Protein AF-A0A1B6EZN3-F1 (afdb_monomer_lite)

Radius of gyration: 22.16 Å; chains: 1; bounding box: 52×27×60 Å

Secondary structure (DSSP, 8-state):
-HHHHHHTTTS--PPPS------TTT-TTTSSS-----HHHHHTT--TTGGGPPEE-TTS-EEE---SGGG-SSSTTSHHHHHHHHHHHHHHHHHHHHHHTT-

pLDDT: mean 94.79, std 6.87, range [51.84, 98.81]

InterPro domains:
  IPR002937 Amine oxidase [PF01593] (12-93)
  IPR036188 FAD/NAD(P)-binding domain superfamily [G3DSA:3.50.50.60] (43-92)
  IPR036188 FAD/NAD(P)-binding domain superfamily [SSF51905] (62-96)
  IPR050281 Flavin monoamine oxidase and related enzymes [PTHR10742] (5-98)

Sequence (103 aa):
ELLNIIVGKSYNITRPEAILRTNWSSYPYTLGAYSHRTVASDSKNITNNDLAESVLDDNNKPVLLFAGEATHPHYYSTVHGALDTGRREANKLIHYFNLTSKA

Foldseek 3Di:
DVVCVVCVVPDPDDDDPDDDDDDQCPDPVRVDQWDDQDPVCVVVVHFLCVVQDFDADPVRHGPGGDAAQSNQRPRRSDPVRRVVRVVVVVVVVVVVVVVVVVD

Organism: NCBI:txid1464854

Structure (mmCIF, N/CA/C/O backbone):
data_AF-A0A1B6EZN3-F1
#
_entry.id   AF-A0A1B6EZN3-F1
#
loop_
_atom_site.group_PDB
_atom_site.id
_atom_site.type_symbol
_atom_site.label_atom_id
_atom_site.label_alt_id
_atom_site.label_comp_id
_atom_site.label_asym_id
_atom_site.label_entity_id
_atom_site.label_seq_id
_atom_site.pdbx_PDB_ins_code
_atom_site.Cartn_x
_atom_site.Cartn_y
_atom_site.Cartn_z
_atom_site.occupancy
_atom_site.B_iso_or_equiv
_atom_site.auth_seq_id
_atom_site.auth_comp_id
_atom_site.auth_asym_id
_atom_site.auth_atom_id
_atom_site.pdbx_PDB_model_num
ATOM 1 N N . GLU A 1 1 ? 17.231 0.588 -27.984 1.00 77.75 1 GLU A N 1
ATOM 2 C CA . GLU A 1 1 ? 18.639 1.048 -27.965 1.00 77.75 1 GLU A CA 1
ATOM 3 C C . GLU A 1 1 ? 19.474 0.318 -26.923 1.00 77.75 1 GLU A C 1
ATOM 5 O O . GLU A 1 1 ? 20.400 -0.365 -27.331 1.00 77.75 1 GLU A O 1
ATOM 10 N N . LEU A 1 2 ? 19.114 0.335 -25.632 1.00 93.25 2 LEU A N 1
ATOM 11 C CA . LEU A 1 2 ? 19.885 -0.357 -24.583 1.00 93.25 2 LEU A CA 1
ATOM 12 C C . LEU A 1 2 ? 20.134 -1.850 -24.864 1.00 93.25 2 LEU A C 1
ATOM 14 O O . LEU A 1 2 ? 21.268 -2.305 -24.782 1.00 93.25 2 LEU A O 1
ATOM 18 N N . LEU A 1 3 ? 19.098 -2.599 -25.258 1.00 93.38 3 LEU A N 1
ATOM 19 C CA . LEU A 1 3 ? 19.241 -4.021 -25.594 1.00 93.38 3 LEU A CA 1
ATOM 20 C C . LEU A 1 3 ? 20.273 -4.245 -26.715 1.00 93.38 3 LEU A C 1
ATOM 22 O O . LEU A 1 3 ? 21.125 -5.117 -26.611 1.00 93.38 3 LEU A O 1
ATOM 26 N N . ASN A 1 4 ? 20.257 -3.399 -27.747 1.00 93.69 4 ASN A N 1
ATOM 27 C CA . ASN A 1 4 ? 21.214 -3.477 -28.849 1.00 93.69 4 ASN A CA 1
ATOM 28 C C . ASN A 1 4 ? 22.640 -3.090 -28.409 1.00 93.69 4 ASN A C 1
ATOM 30 O O . ASN A 1 4 ? 23.608 -3.665 -28.889 1.00 93.69 4 ASN A O 1
ATOM 34 N N . ILE A 1 5 ? 22.782 -2.156 -27.462 1.00 95.44 5 ILE A N 1
ATOM 35 C CA . ILE A 1 5 ? 24.085 -1.783 -26.888 1.00 95.44 5 ILE A CA 1
ATOM 36 C C . ILE A 1 5 ? 24.691 -2.953 -26.103 1.00 95.44 5 ILE A C 1
ATOM 38 O O . ILE A 1 5 ? 25.876 -3.239 -26.259 1.00 95.44 5 ILE A O 1
ATOM 42 N N . ILE A 1 6 ? 23.889 -3.630 -25.272 1.00 95.81 6 ILE A N 1
ATOM 43 C CA . ILE A 1 6 ? 24.384 -4.691 -24.383 1.00 95.81 6 ILE A CA 1
ATOM 44 C C . ILE A 1 6 ? 24.703 -5.968 -25.170 1.00 95.81 6 ILE A C 1
ATOM 46 O O . ILE A 1 6 ? 25.743 -6.578 -24.935 1.00 95.81 6 ILE A O 1
ATOM 50 N N . VAL A 1 7 ? 23.832 -6.381 -26.098 1.00 95.94 7 VAL A N 1
ATOM 51 C CA . VAL A 1 7 ? 23.936 -7.707 -26.739 1.00 95.94 7 VAL A CA 1
ATOM 52 C C . VAL A 1 7 ? 23.999 -7.691 -28.270 1.00 95.94 7 VAL A C 1
ATOM 54 O O . VAL A 1 7 ? 24.187 -8.742 -28.879 1.00 95.94 7 VAL A O 1
ATOM 57 N N . GLY A 1 8 ? 23.911 -6.526 -28.916 1.00 94.50 8 GLY A N 1
ATOM 58 C CA . GLY A 1 8 ? 23.816 -6.413 -30.380 1.00 94.50 8 GLY A CA 1
ATOM 59 C C . GLY A 1 8 ? 25.078 -6.798 -31.156 1.00 94.50 8 GLY A C 1
ATOM 60 O O . GLY A 1 8 ? 25.015 -7.017 -32.360 1.00 94.50 8 GLY A O 1
ATOM 61 N N . LYS A 1 9 ? 26.233 -6.918 -30.484 1.00 95.00 9 LYS A N 1
ATOM 62 C CA . LYS A 1 9 ? 27.458 -7.469 -31.096 1.00 95.00 9 LYS A CA 1
ATOM 63 C C . LYS A 1 9 ? 27.411 -8.991 -31.245 1.00 95.00 9 LYS A C 1
ATOM 65 O O . LYS A 1 9 ? 28.075 -9.527 -32.124 1.00 95.00 9 LYS A O 1
ATOM 70 N N . SER A 1 10 ? 26.655 -9.664 -30.380 1.00 97.44 10 SER A N 1
ATOM 71 C CA . SER A 1 10 ? 26.567 -11.128 -30.332 1.00 97.44 10 SER A CA 1
ATOM 72 C C . SER A 1 10 ? 25.284 -11.657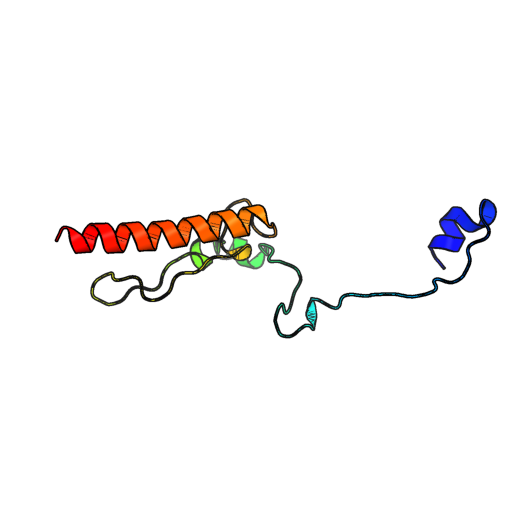 -30.970 1.00 97.44 10 SER A C 1
ATOM 74 O O . SER A 1 10 ? 25.249 -12.805 -31.399 1.00 97.44 10 SER A O 1
ATOM 76 N N . TYR A 1 11 ? 24.233 -10.835 -31.037 1.00 95.81 11 TYR A N 1
ATOM 77 C CA . TYR A 1 11 ? 22.917 -11.235 -31.527 1.00 95.81 11 TYR A CA 1
ATOM 78 C C . TYR A 1 11 ? 22.316 -10.170 -32.443 1.00 95.81 11 TYR A C 1
ATOM 80 O O . TYR A 1 11 ? 22.402 -8.975 -32.165 1.00 95.81 11 TYR A O 1
ATOM 88 N N . ASN A 1 12 ? 21.640 -10.609 -33.507 1.00 93.81 12 ASN A N 1
ATOM 89 C CA . ASN A 1 12 ? 20.835 -9.730 -34.350 1.00 93.81 12 ASN A CA 1
ATOM 90 C C . ASN A 1 12 ? 19.480 -9.457 -33.676 1.00 93.81 12 ASN A C 1
ATOM 92 O O . ASN A 1 12 ? 18.594 -10.311 -33.685 1.00 93.81 12 ASN A O 1
ATOM 96 N N . ILE A 1 13 ? 19.330 -8.282 -33.064 1.00 93.62 13 ILE A N 1
ATOM 97 C CA . ILE A 1 13 ? 18.129 -7.909 -32.310 1.00 93.62 13 ILE A CA 1
ATOM 98 C C . ILE A 1 13 ? 17.074 -7.316 -33.250 1.00 93.62 13 ILE A C 1
ATOM 100 O O . ILE A 1 13 ? 17.239 -6.214 -33.776 1.00 93.62 13 ILE A O 1
ATOM 104 N N . THR A 1 14 ? 15.961 -8.025 -33.429 1.00 94.00 14 THR A N 1
ATOM 105 C CA . THR A 1 14 ? 14.814 -7.558 -34.218 1.00 94.00 14 THR A CA 1
ATOM 106 C C . THR A 1 14 ? 13.895 -6.639 -33.406 1.00 94.00 14 THR A C 1
ATOM 108 O O . THR A 1 14 ? 14.011 -6.506 -32.184 1.00 94.00 14 THR A O 1
ATOM 111 N N . ARG A 1 15 ? 12.976 -5.948 -34.093 1.00 93.06 15 ARG A N 1
ATOM 112 C CA . ARG A 1 15 ? 11.965 -5.118 -33.426 1.00 93.06 15 ARG A CA 1
ATOM 113 C C . ARG A 1 15 ? 10.922 -6.0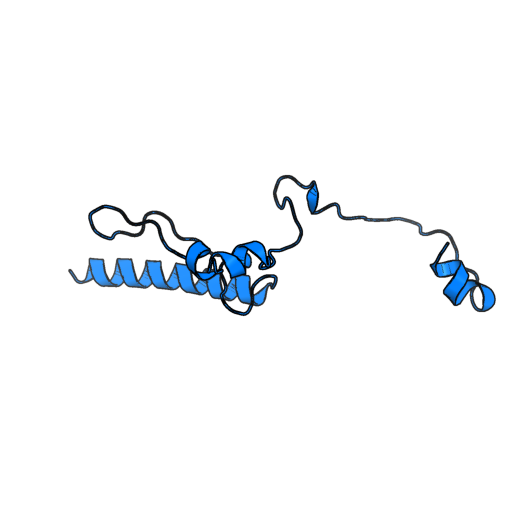02 -32.728 1.00 93.06 15 ARG A C 1
ATOM 115 O O . ARG A 1 15 ? 10.534 -7.013 -33.307 1.00 93.06 15 ARG A O 1
ATOM 122 N N . PRO A 1 16 ? 10.445 -5.616 -31.531 1.00 93.69 16 PRO A N 1
ATOM 123 C CA . PRO A 1 16 ? 9.368 -6.338 -30.865 1.00 93.69 16 PRO A CA 1
ATOM 124 C C . PRO A 1 16 ? 8.067 -6.242 -31.672 1.00 93.69 16 PRO A C 1
ATOM 126 O O . PRO A 1 16 ? 7.766 -5.191 -32.236 1.00 93.69 16 PRO A O 1
ATOM 129 N N . GLU A 1 17 ? 7.289 -7.324 -31.681 1.00 96.62 17 GLU A N 1
ATOM 130 C CA . GLU A 1 17 ? 5.987 -7.394 -32.366 1.00 96.62 17 GLU A CA 1
ATOM 131 C C . GLU A 1 17 ? 4.893 -6.620 -31.618 1.00 96.62 17 GLU A C 1
ATOM 133 O O . GLU A 1 17 ? 4.022 -6.009 -32.232 1.00 96.62 17 GLU A O 1
ATOM 138 N N . ALA A 1 18 ? 4.961 -6.603 -30.286 1.00 96.62 18 ALA A N 1
ATOM 139 C CA . ALA A 1 18 ? 4.046 -5.868 -29.426 1.00 96.62 18 ALA A CA 1
ATOM 140 C C . ALA A 1 18 ? 4.758 -5.397 -28.154 1.00 96.62 18 ALA A C 1
ATOM 142 O O . ALA A 1 18 ? 5.700 -6.027 -27.671 1.00 96.62 18 ALA A O 1
ATOM 143 N N . ILE A 1 19 ? 4.288 -4.280 -27.598 1.00 95.50 19 ILE A N 1
ATOM 144 C CA . ILE A 1 19 ? 4.775 -3.737 -26.329 1.00 95.50 19 ILE A CA 1
ATOM 145 C C . ILE A 1 19 ? 3.570 -3.448 -25.441 1.00 95.50 19 ILE A C 1
ATOM 147 O O . ILE A 1 19 ? 2.698 -2.660 -25.804 1.00 95.50 19 ILE A O 1
ATOM 151 N N . LEU A 1 20 ? 3.564 -4.040 -24.250 1.00 96.50 20 LEU A N 1
ATOM 152 C CA . LEU A 1 20 ? 2.640 -3.698 -23.175 1.00 96.50 20 LEU A CA 1
ATOM 153 C C . LEU A 1 20 ? 3.408 -2.932 -22.102 1.00 96.50 20 LEU A C 1
ATOM 155 O O . LEU A 1 20 ? 4.418 -3.408 -21.587 1.00 96.50 20 LEU A O 1
ATOM 159 N N . ARG A 1 21 ? 2.934 -1.730 -21.772 1.00 95.69 21 ARG A N 1
ATOM 160 C CA . ARG A 1 21 ? 3.547 -0.865 -20.762 1.00 95.69 21 ARG A CA 1
ATOM 161 C C . ARG A 1 21 ? 2.493 -0.434 -19.757 1.00 95.69 21 ARG A C 1
ATOM 163 O O . ARG A 1 21 ? 1.530 0.238 -20.114 1.00 95.69 21 ARG A O 1
ATOM 170 N N . THR A 1 22 ? 2.704 -0.773 -18.494 1.00 95.62 22 THR A N 1
ATOM 171 C CA . THR A 1 22 ? 1.853 -0.312 -17.396 1.00 95.62 22 THR A CA 1
ATOM 172 C C . THR A 1 22 ? 2.093 1.165 -17.095 1.00 95.62 22 THR A C 1
ATOM 174 O O . THR A 1 22 ? 3.218 1.651 -17.222 1.00 95.62 22 THR A O 1
ATOM 177 N N . ASN A 1 23 ? 1.058 1.868 -16.634 1.00 95.81 23 ASN A N 1
ATOM 178 C CA . ASN A 1 23 ? 1.173 3.231 -16.114 1.00 95.81 23 ASN A CA 1
ATOM 179 C C . ASN A 1 23 ? 0.458 3.364 -14.761 1.00 95.81 23 ASN A C 1
ATOM 181 O O . ASN A 1 23 ? -0.562 4.044 -14.639 1.00 95.81 23 ASN A O 1
ATOM 185 N N . TRP A 1 24 ? 0.991 2.660 -13.760 1.00 96.69 24 TRP A N 1
ATOM 186 C CA . TRP A 1 24 ? 0.393 2.503 -12.430 1.00 96.69 24 TRP A CA 1
ATOM 187 C C . TRP A 1 24 ? 0.089 3.825 -11.719 1.00 96.69 24 TRP A C 1
ATOM 189 O O . TRP A 1 24 ? -0.947 3.933 -11.069 1.00 96.69 24 TRP A O 1
ATOM 199 N N . SER A 1 25 ? 0.950 4.838 -11.872 1.00 96.38 25 SER A N 1
ATOM 200 C CA . SER A 1 25 ? 0.790 6.145 -11.216 1.00 96.38 25 SER A CA 1
ATOM 201 C C . SER A 1 25 ? -0.415 6.934 -11.724 1.00 96.38 25 SER A C 1
ATOM 203 O O . SER A 1 25 ? -1.025 7.674 -10.963 1.00 96.38 25 SER A O 1
ATOM 205 N N . SER A 1 26 ? -0.771 6.775 -13.000 1.00 95.69 26 SER A N 1
ATOM 206 C CA . SER A 1 26 ? -1.905 7.480 -13.616 1.00 95.69 26 SER A CA 1
ATOM 207 C C . SER A 1 26 ? -3.196 6.665 -13.653 1.00 95.69 26 SER A C 1
ATOM 209 O O . SER A 1 26 ? -4.240 7.186 -14.039 1.00 95.69 26 SER A O 1
ATOM 211 N N . TYR A 1 27 ? -3.130 5.373 -13.323 1.00 96.44 27 TYR A N 1
ATOM 212 C CA . TYR A 1 27 ? -4.293 4.503 -13.415 1.00 96.44 27 TYR A CA 1
ATOM 213 C C . TYR A 1 27 ? -5.263 4.808 -12.262 1.00 96.44 27 TYR A C 1
ATOM 215 O O . TYR A 1 27 ? -4.842 4.788 -11.103 1.00 96.44 27 TYR A O 1
ATOM 223 N N . PRO A 1 28 ? -6.554 5.080 -12.539 1.00 96.56 28 PRO A N 1
ATOM 224 C CA . PRO A 1 28 ? -7.462 5.709 -11.575 1.00 96.56 28 PRO A CA 1
ATOM 225 C C . PRO A 1 28 ? -7.754 4.858 -10.335 1.00 96.56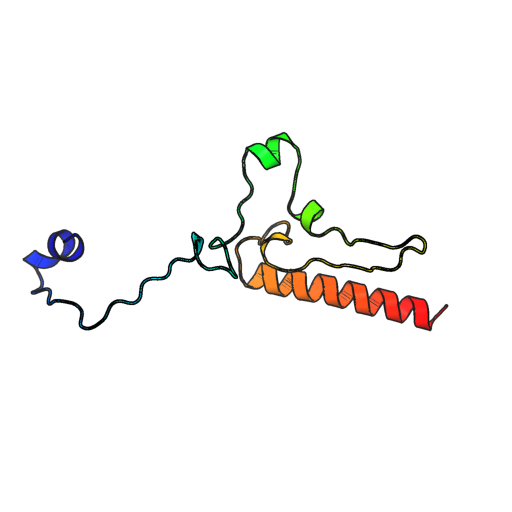 28 PRO A C 1
ATOM 227 O O . PRO A 1 28 ? -8.137 5.399 -9.305 1.00 96.56 28 PRO A O 1
ATOM 230 N N . TYR A 1 29 ? -7.565 3.539 -10.420 1.00 95.81 29 TYR A N 1
ATOM 231 C CA . TYR A 1 29 ? -7.838 2.615 -9.317 1.00 95.81 29 TYR A CA 1
ATOM 232 C C . TYR A 1 29 ? -6.598 2.227 -8.506 1.00 95.81 29 TYR A C 1
ATOM 234 O O . TYR A 1 29 ? -6.729 1.497 -7.529 1.00 95.81 29 TYR A O 1
ATOM 242 N N . THR A 1 30 ? -5.403 2.680 -8.901 1.00 95.12 30 THR A N 1
ATOM 243 C CA . THR A 1 30 ? -4.158 2.374 -8.173 1.00 95.12 30 THR A CA 1
ATOM 244 C C . THR A 1 30 ? -3.376 3.615 -7.783 1.00 95.12 30 THR A C 1
ATOM 246 O O . THR A 1 30 ? -2.816 3.639 -6.694 1.00 95.12 30 THR A O 1
ATOM 249 N N . LEU A 1 31 ? -3.345 4.647 -8.638 1.00 95.94 31 LEU A N 1
ATOM 250 C CA . LEU A 1 31 ? -2.704 5.947 -8.374 1.00 95.94 31 LEU A CA 1
ATOM 251 C C . LEU A 1 31 ? -1.242 5.846 -7.881 1.00 95.94 31 LEU A C 1
ATOM 253 O O . LEU A 1 31 ? -0.715 6.740 -7.225 1.00 95.94 31 LEU A O 1
ATOM 257 N N . GLY A 1 32 ? -0.580 4.735 -8.194 1.00 96.62 32 GLY A N 1
ATOM 258 C CA . GLY A 1 32 ? 0.671 4.298 -7.592 1.00 96.62 32 GLY A CA 1
ATOM 259 C C . GLY A 1 32 ? 0.873 2.801 -7.811 1.00 96.62 32 GLY A C 1
ATOM 260 O O . GLY A 1 32 ? -0.024 2.110 -8.291 1.00 96.62 32 GLY A O 1
ATOM 261 N N . ALA A 1 33 ? 2.075 2.307 -7.511 1.00 96.00 33 ALA A N 1
ATOM 262 C CA . ALA A 1 33 ? 2.373 0.876 -7.573 1.00 96.00 33 ALA A CA 1
ATOM 263 C C . ALA A 1 33 ? 2.077 0.193 -6.229 1.00 96.00 33 ALA A C 1
ATOM 265 O O . ALA A 1 33 ? 1.295 -0.748 -6.168 1.00 96.00 33 ALA A O 1
ATOM 266 N N . TYR A 1 34 ? 2.696 0.688 -5.159 1.00 96.38 34 TYR A N 1
ATOM 267 C CA . TYR A 1 34 ? 2.552 0.201 -3.791 1.00 96.38 34 TYR A CA 1
ATOM 268 C C . TYR A 1 34 ? 3.016 1.281 -2.810 1.00 96.38 34 TYR A C 1
ATOM 270 O O . TYR A 1 34 ? 3.716 2.226 -3.194 1.00 96.38 34 TYR A O 1
ATOM 278 N N . SER A 1 35 ? 2.629 1.140 -1.547 1.00 96.06 35 SER A N 1
ATOM 279 C CA . SER A 1 35 ? 3.012 2.040 -0.467 1.00 96.06 35 SER A CA 1
ATOM 280 C C . SER A 1 35 ? 4.505 1.958 -0.146 1.00 96.06 35 SER A C 1
ATOM 282 O O . SER A 1 35 ? 5.179 0.979 -0.457 1.00 96.06 35 SER A O 1
ATOM 284 N N . HIS A 1 36 ? 5.032 3.003 0.483 1.00 95.06 36 HIS A N 1
ATOM 285 C CA . HIS A 1 36 ? 6.367 3.026 1.070 1.00 95.06 36 HIS A CA 1
ATOM 286 C C . HIS A 1 36 ? 6.368 4.032 2.223 1.00 95.06 36 HIS A C 1
ATOM 288 O O . HIS A 1 36 ? 5.791 5.117 2.098 1.00 95.06 36 HIS A O 1
ATOM 294 N N . ARG A 1 37 ? 7.023 3.707 3.343 1.00 93.44 37 ARG A N 1
ATOM 295 C CA . ARG A 1 37 ? 7.141 4.643 4.470 1.00 93.44 37 ARG A CA 1
ATOM 296 C C . ARG A 1 37 ? 8.145 5.739 4.147 1.00 93.44 37 ARG A C 1
ATOM 298 O O . ARG A 1 37 ? 9.302 5.479 3.843 1.00 93.44 37 ARG A O 1
ATOM 305 N N . THR A 1 38 ? 7.698 6.986 4.185 1.00 95.44 38 THR A N 1
ATOM 306 C CA . THR A 1 38 ? 8.574 8.125 3.895 1.00 95.44 38 THR A CA 1
ATOM 307 C C . THR A 1 38 ? 9.317 8.577 5.149 1.00 95.44 38 THR A C 1
ATOM 309 O O . THR A 1 38 ? 8.803 8.445 6.258 1.00 95.44 38 THR A O 1
ATOM 312 N N . VAL A 1 39 ? 10.469 9.231 4.974 1.00 97.50 39 VAL A N 1
ATOM 313 C CA . VAL A 1 39 ? 11.190 9.897 6.078 1.00 97.50 39 VAL A CA 1
ATOM 314 C C . VAL A 1 39 ? 10.292 10.913 6.801 1.00 97.50 39 VAL A C 1
ATOM 316 O O . VAL A 1 39 ? 10.372 11.076 8.015 1.00 97.50 39 VAL A O 1
ATOM 319 N N . ALA A 1 40 ? 9.383 11.569 6.072 1.00 97.50 40 ALA A N 1
ATOM 320 C CA . ALA A 1 40 ? 8.410 12.483 6.661 1.00 97.50 40 ALA A CA 1
ATOM 321 C C . ALA A 1 40 ? 7.401 11.756 7.569 1.00 97.50 40 ALA A C 1
ATOM 323 O O . ALA A 1 40 ? 7.030 12.294 8.611 1.00 97.50 40 ALA A O 1
ATOM 324 N N . SER A 1 41 ? 6.987 10.536 7.217 1.00 95.50 41 SER A N 1
ATOM 325 C CA . SER A 1 41 ? 6.154 9.687 8.076 1.00 95.50 41 SER A CA 1
ATOM 326 C C . SER A 1 41 ? 6.909 9.306 9.349 1.00 95.50 41 SER A C 1
ATOM 328 O O . SER A 1 41 ? 6.378 9.489 10.440 1.00 95.50 41 SER A O 1
ATOM 330 N N . ASP A 1 42 ? 8.167 8.874 9.222 1.00 94.12 42 ASP A N 1
ATOM 331 C CA . ASP A 1 42 ? 9.016 8.513 10.365 1.00 94.12 42 ASP A CA 1
ATOM 332 C C . ASP A 1 42 ? 9.229 9.686 11.325 1.00 94.12 42 ASP A C 1
ATOM 334 O O . ASP A 1 42 ? 9.054 9.533 12.531 1.00 94.12 42 ASP A O 1
ATOM 338 N N . SER A 1 43 ? 9.509 10.883 10.798 1.00 97.62 43 SER A N 1
ATOM 339 C CA . SER A 1 43 ? 9.680 12.094 11.617 1.00 97.62 43 SER A CA 1
ATOM 340 C C . SER A 1 43 ? 8.439 12.482 12.423 1.00 97.62 43 SER A C 1
ATOM 342 O O . SER A 1 43 ? 8.545 13.191 13.420 1.00 97.62 43 SER A O 1
ATOM 344 N N . LYS A 1 44 ? 7.261 12.019 11.992 1.00 97.56 44 LYS A N 1
ATOM 345 C CA . LYS A 1 44 ? 5.973 12.253 12.651 1.00 97.56 44 LYS A CA 1
ATOM 346 C C . LYS A 1 44 ? 5.504 11.044 13.461 1.00 97.56 44 LYS A C 1
ATOM 348 O O . LYS A 1 44 ? 4.394 11.072 13.977 1.00 97.56 44 LYS A O 1
ATOM 353 N N . ASN A 1 45 ? 6.326 9.996 13.550 1.00 96.12 45 ASN A N 1
ATOM 354 C CA . ASN A 1 45 ? 5.975 8.708 14.139 1.00 96.12 45 ASN A CA 1
ATOM 355 C C . ASN A 1 45 ? 4.689 8.099 13.543 1.00 96.12 45 ASN A C 1
ATOM 357 O O . ASN A 1 45 ? 3.931 7.442 14.246 1.00 96.12 45 ASN A O 1
ATOM 361 N N . ILE A 1 46 ? 4.449 8.333 12.247 1.00 96.44 46 ILE A N 1
ATOM 362 C CA . ILE A 1 46 ? 3.321 7.763 11.507 1.00 96.44 46 ILE A CA 1
ATOM 363 C C . ILE A 1 46 ? 3.749 6.411 10.925 1.00 96.44 46 ILE A C 1
ATOM 365 O O . ILE A 1 46 ? 4.773 6.289 10.233 1.00 96.44 46 ILE A O 1
ATOM 369 N N . THR A 1 47 ? 2.957 5.384 11.193 1.00 96.31 47 THR A N 1
ATOM 370 C CA . THR A 1 47 ? 3.209 3.982 10.870 1.00 96.31 47 THR A CA 1
ATOM 371 C C . THR A 1 47 ? 2.047 3.368 10.088 1.00 96.31 47 THR A C 1
ATOM 373 O O . THR A 1 47 ? 0.944 3.904 10.026 1.00 96.31 47 THR A O 1
ATOM 376 N N . ASN A 1 48 ? 2.272 2.193 9.497 1.00 97.38 48 ASN A N 1
ATOM 377 C CA . ASN A 1 48 ? 1.209 1.425 8.843 1.00 97.38 48 ASN A CA 1
ATOM 378 C C . ASN A 1 48 ? 0.122 0.950 9.827 1.00 97.38 48 ASN A C 1
ATOM 380 O O . ASN A 1 48 ? -0.968 0.600 9.379 1.00 97.38 48 ASN A O 1
ATOM 384 N N . ASN A 1 49 ? 0.400 0.927 11.139 1.00 96.62 49 ASN A N 1
ATOM 385 C CA . ASN A 1 49 ? -0.610 0.595 12.145 1.00 96.62 49 ASN A CA 1
ATOM 386 C C . ASN A 1 49 ? -1.669 1.689 12.249 1.00 96.62 49 ASN A C 1
ATOM 388 O O . ASN A 1 49 ? -2.838 1.352 12.385 1.00 96.62 49 ASN A O 1
ATOM 392 N N . ASP A 1 50 ? -1.286 2.957 12.082 1.00 97.12 50 ASP A N 1
ATOM 393 C CA . ASP A 1 50 ? -2.231 4.079 12.092 1.00 97.12 50 ASP A CA 1
ATOM 394 C C . ASP A 1 50 ? -3.227 3.952 10.927 1.00 97.12 50 ASP A C 1
ATOM 396 O O . ASP A 1 50 ? -4.413 4.222 11.066 1.00 97.12 50 ASP A O 1
ATOM 400 N N . LEU A 1 51 ? -2.767 3.446 9.774 1.00 97.00 51 LEU A N 1
ATOM 401 C CA . LEU A 1 51 ? -3.631 3.126 8.629 1.00 97.00 51 LEU A CA 1
ATOM 402 C C . LEU A 1 51 ? -4.525 1.898 8.866 1.00 97.00 51 LEU A C 1
ATOM 404 O O . LEU A 1 51 ? -5.492 1.703 8.135 1.00 97.00 51 LEU A O 1
ATOM 408 N N . ALA A 1 52 ? -4.176 1.036 9.821 1.00 97.88 52 ALA A N 1
ATOM 409 C CA . ALA A 1 52 ? -4.903 -0.190 10.140 1.00 97.88 52 ALA A CA 1
ATOM 410 C C . ALA A 1 52 ? -5.958 0.002 11.246 1.00 97.88 52 ALA A C 1
ATOM 412 O O . ALA A 1 52 ? -6.682 -0.949 11.569 1.00 97.88 52 ALA A O 1
ATOM 413 N N . GLU A 1 53 ? -6.024 1.189 11.856 1.00 97.25 53 GLU A N 1
ATOM 414 C CA . GLU A 1 53 ? -6.972 1.490 12.924 1.00 97.25 53 GLU A CA 1
ATOM 415 C C . GLU A 1 53 ? -8.408 1.491 12.402 1.00 97.25 53 GLU A C 1
ATOM 417 O O . GLU A 1 53 ? -8.740 2.104 11.391 1.00 97.25 53 GLU A O 1
ATOM 422 N N . SER A 1 54 ? -9.282 0.770 13.099 1.00 97.38 54 SER A N 1
ATOM 423 C CA . SER A 1 54 ? -10.698 0.707 12.751 1.00 97.38 54 SER A CA 1
ATOM 424 C C . SER A 1 54 ? -11.415 1.969 13.230 1.00 97.38 54 SER A C 1
ATOM 426 O O . SER A 1 54 ? -11.169 2.440 14.337 1.00 97.38 54 SER A O 1
ATOM 428 N N . VAL A 1 55 ? -12.364 2.471 12.440 1.00 97.69 55 VAL A N 1
ATOM 429 C CA . VAL A 1 55 ? -13.304 3.495 12.914 1.00 97.69 55 VAL A CA 1
ATOM 430 C C . VAL A 1 55 ? -14.410 2.790 13.686 1.00 97.69 55 VAL A C 1
ATOM 432 O O . VAL A 1 55 ? -15.010 1.834 13.179 1.00 97.69 55 VAL A O 1
ATOM 435 N N . LEU A 1 56 ? -14.668 3.255 14.905 1.00 96.75 56 LEU A N 1
ATOM 436 C CA . LEU A 1 56 ? -15.690 2.724 15.803 1.00 96.75 56 LEU A CA 1
ATOM 437 C C . LEU A 1 56 ? -16.834 3.736 15.967 1.00 96.75 56 LEU A C 1
ATOM 439 O O . LEU A 1 56 ? -16.614 4.937 15.814 1.00 96.75 56 LEU A O 1
ATOM 443 N N . ASP A 1 57 ? -18.040 3.257 16.273 1.00 96.44 57 ASP A N 1
ATOM 444 C CA . ASP A 1 57 ? -19.123 4.109 16.781 1.00 96.44 57 ASP A CA 1
ATOM 445 C C . ASP A 1 57 ? -19.029 4.314 18.307 1.00 96.44 57 ASP A C 1
ATOM 447 O O . ASP A 1 57 ? -18.146 3.767 18.973 1.00 96.44 57 ASP A O 1
ATOM 451 N N . ASP A 1 58 ? -19.977 5.066 18.873 1.00 96.75 58 ASP A N 1
ATOM 452 C CA . ASP A 1 58 ? -20.045 5.367 20.313 1.00 96.75 58 ASP A CA 1
ATOM 453 C C . ASP A 1 58 ? -20.194 4.118 21.207 1.00 96.75 58 ASP A C 1
ATOM 455 O O . ASP A 1 58 ? -19.931 4.174 22.407 1.00 96.75 58 ASP A O 1
ATOM 459 N N . ASN A 1 59 ? -20.596 2.976 20.638 1.00 92.88 59 ASN A N 1
ATOM 460 C CA . ASN A 1 59 ? -20.759 1.699 21.334 1.00 92.88 59 ASN A CA 1
ATOM 461 C C . ASN A 1 59 ? -19.588 0.735 21.074 1.00 92.88 59 ASN A C 1
ATOM 463 O O . ASN A 1 59 ? -19.729 -0.475 21.273 1.00 92.88 59 ASN A O 1
ATOM 467 N N . ASN A 1 60 ? -18.439 1.240 20.609 1.00 90.50 60 ASN A N 1
ATOM 468 C CA . ASN A 1 60 ? -17.273 0.446 20.207 1.00 90.50 60 ASN A CA 1
ATOM 469 C C . ASN A 1 60 ? -17.566 -0.581 19.096 1.00 90.50 60 ASN A C 1
ATOM 471 O O . ASN A 1 60 ? -16.831 -1.562 18.937 1.00 90.50 60 ASN A O 1
ATOM 475 N N . LYS A 1 61 ? -18.626 -0.391 18.305 1.00 94.06 61 LYS A N 1
ATOM 476 C CA . LYS A 1 61 ? -18.886 -1.238 17.141 1.00 94.06 61 LYS A CA 1
ATOM 477 C C . LYS A 1 61 ? -17.974 -0.806 15.996 1.00 94.06 61 LYS A C 1
ATOM 479 O O . LYS A 1 61 ? -17.978 0.371 15.639 1.00 94.06 61 LYS A O 1
ATOM 484 N N . PRO A 1 62 ? -17.239 -1.733 15.358 1.00 95.12 62 PRO A N 1
ATOM 485 C CA . PRO A 1 62 ? -16.443 -1.396 14.190 1.00 95.12 62 PRO A CA 1
ATOM 486 C C . PRO A 1 62 ? -17.361 -1.060 13.009 1.00 95.12 62 PRO A C 1
ATOM 488 O O . PRO A 1 62 ? -18.143 -1.900 12.559 1.00 95.12 62 PRO A O 1
ATOM 491 N N . VAL A 1 63 ? -17.268 0.176 12.511 1.00 97.00 63 VAL A N 1
ATOM 492 C CA . VAL A 1 63 ? -18.053 0.677 11.367 1.00 97.00 63 VAL A CA 1
ATOM 493 C C . VAL A 1 63 ? -17.240 0.733 10.078 1.00 97.00 63 VAL A C 1
ATOM 495 O O . VAL A 1 63 ? -17.802 0.589 8.994 1.00 97.00 63 VAL A O 1
ATOM 498 N N . LEU A 1 64 ? -15.919 0.890 10.183 1.00 98.00 64 LEU A N 1
ATOM 499 C CA . LEU A 1 64 ? -15.000 0.850 9.049 1.00 98.00 64 LEU A CA 1
ATOM 500 C C . LEU A 1 64 ? -13.702 0.159 9.462 1.00 98.00 64 LEU A C 1
ATOM 502 O O . LEU A 1 64 ? -13.110 0.485 10.490 1.00 98.00 64 LEU A O 1
ATOM 506 N N . LEU A 1 65 ? -13.264 -0.799 8.650 1.00 98.38 65 LEU A N 1
ATOM 507 C CA . LEU A 1 65 ? -12.015 -1.526 8.835 1.00 98.38 65 LEU A CA 1
ATOM 508 C C . LEU A 1 65 ? -11.144 -1.350 7.593 1.00 98.38 65 LEU A C 1
ATOM 510 O O . LEU A 1 65 ? -11.659 -1.285 6.475 1.00 98.38 65 LEU A O 1
ATOM 514 N N . PHE A 1 66 ? -9.828 -1.322 7.795 1.00 98.56 66 PHE A N 1
ATOM 515 C CA . PHE A 1 66 ? -8.856 -1.118 6.727 1.00 98.56 66 PHE A CA 1
ATOM 516 C C . PHE A 1 66 ? -7.936 -2.332 6.594 1.00 98.56 66 PHE A C 1
ATOM 518 O O . PHE A 1 66 ? -7.242 -2.737 7.530 1.00 98.56 66 PHE A O 1
ATOM 525 N N . ALA A 1 67 ? -7.929 -2.902 5.394 1.00 98.56 67 ALA A N 1
ATOM 526 C CA . ALA A 1 67 ? -7.042 -3.979 4.978 1.00 98.56 67 ALA A CA 1
ATOM 527 C C . ALA A 1 67 ? -6.271 -3.565 3.715 1.00 98.56 67 ALA A C 1
ATOM 529 O O . ALA A 1 67 ? -6.472 -2.481 3.167 1.00 98.56 67 ALA A O 1
ATOM 530 N N . GLY A 1 68 ? -5.395 -4.446 3.237 1.00 98.50 68 GLY A N 1
ATOM 531 C CA . GLY A 1 68 ? -4.555 -4.217 2.064 1.00 98.50 68 GLY A CA 1
ATOM 532 C C . GLY A 1 68 ? -3.088 -4.008 2.427 1.00 98.50 68 GLY A C 1
ATOM 533 O O . GLY A 1 68 ? -2.727 -3.936 3.607 1.00 98.50 68 GLY A O 1
ATOM 534 N N . GLU A 1 69 ? -2.235 -3.951 1.402 1.00 98.56 69 GLU A N 1
ATOM 535 C CA . GLU A 1 69 ? -0.772 -3.969 1.557 1.00 98.56 69 GLU A CA 1
ATOM 536 C C . GLU A 1 69 ? -0.265 -2.852 2.477 1.00 98.56 69 GLU A C 1
ATOM 538 O O . GLU A 1 69 ? 0.542 -3.107 3.366 1.00 98.56 69 GLU A O 1
ATOM 543 N N . ALA A 1 70 ? -0.834 -1.649 2.364 1.00 98.12 70 ALA A N 1
ATOM 544 C CA . ALA A 1 70 ? -0.376 -0.477 3.101 1.00 98.12 70 ALA A CA 1
ATOM 545 C C . ALA A 1 70 ? -0.648 -0.546 4.612 1.00 98.12 70 ALA A C 1
ATOM 547 O O . ALA A 1 70 ? -0.154 0.291 5.359 1.00 98.12 70 ALA A O 1
ATOM 548 N N . THR A 1 71 ? -1.425 -1.522 5.083 1.00 98.25 71 THR A N 1
ATOM 549 C CA . THR A 1 71 ? -1.833 -1.633 6.494 1.00 98.2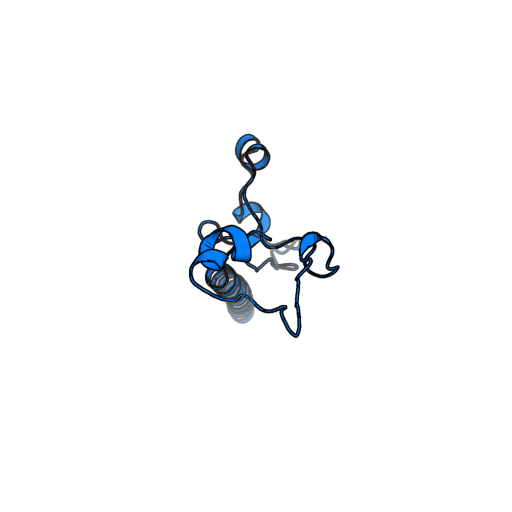5 71 THR A CA 1
ATOM 550 C C . THR A 1 71 ? -1.046 -2.699 7.260 1.00 98.25 71 THR A C 1
ATOM 552 O O . THR A 1 71 ? -1.345 -2.974 8.425 1.00 98.25 71 THR A O 1
ATOM 555 N N . HIS A 1 72 ? -0.062 -3.351 6.627 1.00 98.25 72 HIS A N 1
ATOM 556 C CA . HIS A 1 72 ? 0.779 -4.343 7.294 1.00 98.25 72 HIS A CA 1
ATOM 557 C C . HIS A 1 72 ? 2.008 -3.657 7.930 1.00 98.25 72 HIS A C 1
ATOM 559 O O . HIS A 1 72 ? 2.733 -2.964 7.222 1.00 98.25 72 HIS A O 1
ATOM 565 N N . PRO A 1 73 ? 2.331 -3.876 9.222 1.00 96.56 73 PRO A N 1
ATOM 566 C CA . PRO A 1 73 ? 3.460 -3.200 9.880 1.00 96.56 73 PRO A CA 1
ATOM 567 C C . PRO A 1 73 ? 4.839 -3.562 9.305 1.00 96.56 73 PRO A C 1
ATOM 569 O O . PRO A 1 73 ? 5.733 -2.722 9.267 1.00 96.56 73 PRO A O 1
ATOM 572 N N . HIS A 1 74 ? 5.017 -4.813 8.866 1.00 96.06 74 HIS A N 1
ATOM 573 C CA . HIS A 1 74 ? 6.306 -5.318 8.368 1.00 96.06 74 HIS A CA 1
ATOM 574 C C . HIS A 1 74 ? 6.336 -5.672 6.872 1.00 96.06 74 HIS A C 1
ATOM 576 O O . HIS A 1 74 ? 7.326 -5.394 6.208 1.00 96.06 74 HIS A O 1
ATOM 582 N N . TYR A 1 75 ? 5.264 -6.257 6.334 1.00 97.50 75 TYR A N 1
ATOM 583 C CA . TYR A 1 75 ? 5.173 -6.742 4.955 1.00 97.50 75 TYR A CA 1
ATOM 584 C C . TYR A 1 75 ? 4.321 -5.836 4.052 1.00 97.50 75 TYR A C 1
ATOM 586 O O . TYR A 1 75 ? 3.623 -6.326 3.160 1.00 97.50 75 TYR A O 1
ATOM 594 N N . TYR A 1 76 ? 4.354 -4.517 4.275 1.00 97.00 76 TYR A N 1
ATOM 595 C CA . TYR A 1 76 ? 3.752 -3.572 3.331 1.00 97.00 76 TYR A CA 1
ATOM 596 C C . TYR A 1 76 ? 4.453 -3.646 1.965 1.00 97.00 76 TYR A C 1
ATOM 598 O O . TYR A 1 76 ? 5.543 -4.204 1.840 1.00 97.00 76 TYR A O 1
ATOM 606 N N . SER A 1 77 ? 3.789 -3.159 0.921 1.00 97.81 77 SER A N 1
ATOM 607 C CA . SER A 1 77 ? 4.192 -3.284 -0.487 1.00 97.81 77 SER A CA 1
ATOM 608 C C . SER A 1 77 ? 4.177 -4.707 -1.057 1.00 97.81 77 SER A C 1
ATOM 610 O O . SER A 1 77 ? 4.654 -4.922 -2.172 1.00 97.81 77 SER A O 1
ATOM 612 N N . THR A 1 78 ? 3.637 -5.695 -0.333 1.00 98.38 78 THR A N 1
ATOM 613 C CA . THR A 1 78 ? 3.638 -7.102 -0.764 1.00 98.38 78 THR A CA 1
ATOM 614 C C . THR A 1 78 ? 2.239 -7.707 -0.855 1.00 98.38 78 THR A C 1
ATOM 616 O O . THR A 1 78 ? 1.300 -7.298 -0.171 1.00 98.38 78 THR A O 1
ATOM 619 N N . VAL A 1 79 ? 2.111 -8.751 -1.681 1.00 98.62 79 VAL A N 1
ATOM 620 C CA . VAL A 1 79 ? 0.858 -9.507 -1.837 1.00 98.62 79 VAL A CA 1
ATOM 621 C C . VAL A 1 79 ? 0.519 -10.318 -0.583 1.00 98.62 79 VAL A C 1
ATOM 623 O O . VAL A 1 79 ? -0.638 -10.341 -0.173 1.00 98.62 79 VAL A O 1
ATOM 626 N N . HIS A 1 80 ? 1.499 -10.970 0.052 1.00 98.62 80 HIS A N 1
ATOM 627 C CA . HIS A 1 80 ? 1.241 -11.749 1.270 1.00 98.62 80 HIS A CA 1
ATOM 628 C C . HIS A 1 80 ? 0.874 -10.838 2.447 1.00 98.62 80 HIS A C 1
ATOM 630 O O . HIS A 1 80 ? -0.057 -11.156 3.177 1.00 98.62 80 HIS A O 1
ATOM 636 N N . GLY A 1 81 ? 1.489 -9.654 2.556 1.00 98.56 81 GLY A N 1
ATOM 637 C CA . GLY A 1 81 ? 1.064 -8.643 3.522 1.00 98.56 81 GLY A CA 1
ATOM 638 C C . GLY A 1 81 ? -0.384 -8.195 3.309 1.00 98.56 81 GLY A C 1
ATOM 639 O O . GLY A 1 81 ? -1.132 -8.097 4.277 1.00 98.56 81 GLY A O 1
ATOM 640 N N . ALA A 1 82 ? -0.820 -7.996 2.058 1.00 98.75 82 ALA A N 1
ATOM 641 C CA . ALA A 1 82 ? -2.221 -7.690 1.751 1.00 98.75 82 ALA A CA 1
ATOM 642 C C . ALA A 1 82 ? -3.184 -8.831 2.128 1.00 98.75 82 ALA A C 1
ATOM 644 O O . ALA A 1 82 ? -4.274 -8.583 2.645 1.00 98.75 82 ALA A O 1
ATOM 645 N N . LEU A 1 83 ? -2.786 -10.082 1.878 1.00 98.81 83 LEU A N 1
ATOM 646 C CA . LEU A 1 83 ? -3.561 -11.262 2.266 1.00 98.81 83 LEU A CA 1
ATOM 647 C C . LEU A 1 83 ? -3.711 -11.354 3.790 1.00 98.81 83 LEU A C 1
ATOM 649 O O . LEU A 1 83 ? -4.812 -11.587 4.296 1.00 98.81 83 LEU A O 1
ATOM 653 N N . ASP A 1 84 ? -2.615 -11.159 4.517 1.00 98.75 84 ASP A N 1
ATOM 654 C CA . ASP A 1 84 ? -2.585 -11.273 5.971 1.00 98.75 84 ASP A CA 1
ATOM 655 C C . ASP A 1 84 ? -3.404 -10.168 6.642 1.00 98.75 84 ASP A C 1
ATOM 657 O O . ASP A 1 84 ? -4.167 -10.450 7.569 1.00 98.75 84 ASP A O 1
ATOM 661 N N . THR A 1 85 ? -3.348 -8.931 6.139 1.00 98.75 85 THR A N 1
ATOM 662 C CA . THR A 1 85 ? -4.198 -7.843 6.650 1.00 98.75 85 THR A CA 1
ATOM 663 C C . THR A 1 85 ? -5.671 -8.057 6.315 1.00 98.75 85 THR A C 1
ATOM 665 O O . THR A 1 85 ? -6.528 -7.766 7.147 1.00 98.75 85 THR A O 1
ATOM 668 N N . GLY A 1 86 ? -5.990 -8.650 5.160 1.00 98.75 86 GLY A N 1
ATOM 669 C CA . GLY A 1 86 ? -7.352 -9.085 4.842 1.00 98.75 86 GLY A CA 1
ATOM 670 C C . GLY A 1 86 ? -7.895 -10.098 5.856 1.00 98.75 86 GLY A C 1
ATOM 671 O O . GLY A 1 86 ? -8.997 -9.933 6.381 1.00 98.75 86 GLY A O 1
ATOM 672 N N . ARG A 1 87 ? -7.097 -11.117 6.201 1.00 98.75 87 ARG A N 1
ATOM 673 C CA . ARG A 1 87 ? -7.449 -12.102 7.242 1.00 98.75 87 ARG A CA 1
ATOM 674 C C . ARG A 1 87 ? -7.567 -11.467 8.625 1.00 98.75 87 ARG A C 1
ATOM 676 O O . ARG A 1 87 ? -8.479 -11.816 9.371 1.00 98.75 87 ARG A O 1
ATOM 683 N N . ARG A 1 88 ? -6.672 -10.534 8.964 1.00 98.44 88 ARG A N 1
ATOM 684 C CA . ARG A 1 88 ? -6.693 -9.784 10.228 1.00 98.44 88 ARG A CA 1
ATOM 685 C C . ARG A 1 88 ? -8.031 -9.073 10.425 1.00 98.44 88 ARG A C 1
ATOM 687 O O . ARG A 1 88 ? -8.674 -9.288 11.449 1.00 98.44 88 ARG A O 1
ATOM 694 N N . GLU A 1 89 ? -8.477 -8.283 9.448 1.00 98.44 89 GLU A N 1
ATOM 695 C CA . GLU A 1 89 ? -9.743 -7.546 9.565 1.00 98.44 89 GLU A CA 1
ATOM 696 C C . GLU A 1 89 ? -10.969 -8.473 9.524 1.00 98.44 89 GLU A C 1
ATOM 698 O O . GLU A 1 89 ? -11.920 -8.268 10.279 1.00 98.44 89 GLU A O 1
ATOM 703 N N . ALA A 1 90 ? -10.937 -9.547 8.724 1.00 98.06 90 ALA A N 1
ATOM 704 C CA . ALA A 1 90 ? -12.000 -10.555 8.726 1.00 98.06 90 ALA A CA 1
ATOM 705 C C . ALA A 1 90 ? -12.151 -11.227 10.104 1.00 98.06 90 ALA A C 1
ATOM 707 O O . ALA A 1 90 ? -13.263 -11.366 10.616 1.00 98.06 90 ALA A O 1
ATOM 708 N N . ASN A 1 91 ? -11.036 -11.586 10.747 1.00 97.75 91 ASN A N 1
ATOM 709 C CA . ASN A 1 91 ? -11.044 -12.173 12.086 1.00 97.75 91 ASN A CA 1
ATOM 710 C C . ASN A 1 91 ? -11.541 -11.188 13.154 1.00 97.75 91 ASN A C 1
ATOM 712 O O . ASN A 1 91 ? -12.256 -11.614 14.062 1.00 97.75 91 ASN A O 1
ATOM 716 N N . LYS A 1 92 ? -11.227 -9.885 13.044 1.00 95.75 92 LYS A N 1
ATOM 717 C CA . LYS A 1 92 ? -11.802 -8.854 13.931 1.00 95.75 92 LYS A CA 1
ATOM 718 C C . LYS A 1 92 ? -13.330 -8.841 13.848 1.00 95.75 92 LYS A C 1
ATOM 720 O O . LYS A 1 92 ? -13.988 -8.846 14.886 1.00 95.75 92 LYS A O 1
ATOM 725 N N . LEU A 1 93 ? -13.893 -8.880 12.637 1.00 95.50 93 LEU A N 1
ATOM 726 C CA . LEU A 1 93 ? -15.346 -8.932 12.436 1.00 95.50 93 LEU A CA 1
ATOM 727 C C . LEU A 1 93 ? -15.963 -10.207 13.020 1.00 95.50 93 LEU A C 1
ATOM 729 O O . LEU A 1 93 ? -16.935 -10.124 13.767 1.00 95.50 93 LEU A O 1
ATOM 733 N N . ILE A 1 94 ? -15.382 -11.377 12.737 1.00 96.06 94 ILE A N 1
ATOM 734 C CA . ILE A 1 94 ? -15.846 -12.659 13.296 1.00 96.06 94 ILE A CA 1
ATOM 735 C C . ILE A 1 94 ? -15.840 -12.610 14.827 1.00 96.06 94 ILE A C 1
ATOM 737 O O . ILE A 1 94 ? -16.805 -13.026 15.466 1.00 96.06 94 ILE A O 1
ATOM 741 N N . HIS A 1 95 ? -14.768 -12.089 15.427 1.00 94.44 95 HIS A N 1
ATOM 742 C CA . HIS A 1 95 ? -14.663 -11.966 16.875 1.00 94.44 95 HIS A CA 1
ATOM 743 C C . HIS A 1 95 ? -15.729 -11.027 17.450 1.00 94.44 95 HIS A C 1
ATOM 745 O O . HIS A 1 95 ? -16.406 -11.409 18.401 1.00 94.44 95 HIS A O 1
ATOM 751 N N . TYR A 1 96 ? -15.929 -9.853 16.840 1.00 93.31 96 TYR A N 1
ATOM 752 C CA . TYR A 1 96 ? -16.969 -8.906 17.243 1.00 93.31 96 TYR A CA 1
ATOM 753 C C . TYR A 1 96 ? -18.362 -9.555 17.233 1.00 93.31 96 TYR A C 1
ATOM 755 O O . TYR A 1 96 ? -19.053 -9.521 18.247 1.00 93.31 96 TYR A O 1
ATOM 763 N N . PHE A 1 97 ? -18.749 -10.223 16.140 1.00 92.50 97 PHE A N 1
ATOM 764 C CA . PHE A 1 97 ? -20.061 -10.879 16.048 1.00 92.50 97 PHE A CA 1
ATOM 765 C C . PHE A 1 97 ? -20.214 -12.079 16.993 1.00 92.50 97 PHE A C 1
ATOM 767 O O . PHE A 1 97 ? -21.296 -12.325 17.522 1.00 92.50 97 PHE A O 1
ATOM 774 N N . ASN A 1 98 ? -19.136 -12.820 17.254 1.00 92.88 98 ASN A N 1
ATOM 775 C CA . ASN A 1 98 ? -19.169 -13.914 18.222 1.00 92.88 98 ASN A CA 1
ATOM 776 C C . ASN A 1 98 ? -19.325 -13.405 19.661 1.00 92.88 98 ASN A C 1
ATOM 778 O O . ASN A 1 98 ? -20.033 -14.033 20.448 1.00 9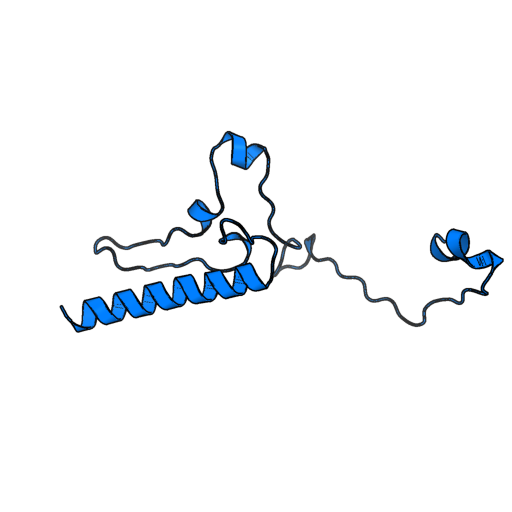2.88 98 ASN A O 1
ATOM 782 N N . LEU A 1 99 ? -18.685 -12.287 20.017 1.00 79.62 99 LEU A N 1
ATOM 783 C CA . LEU A 1 99 ? -18.869 -11.653 21.322 1.00 79.62 99 LEU A CA 1
ATOM 784 C C . LEU A 1 99 ? -20.295 -11.124 21.490 1.00 79.62 99 LEU A C 1
ATOM 786 O O . LEU A 1 99 ? -20.898 -11.361 22.532 1.00 79.62 99 LEU A O 1
ATOM 790 N N . THR A 1 100 ? -20.857 -10.476 20.467 1.00 74.12 100 THR A N 1
ATOM 791 C CA . THR A 1 100 ? -22.231 -9.957 20.537 1.00 74.12 100 THR A CA 1
ATOM 792 C C . THR A 1 100 ? -23.280 -11.062 20.550 1.00 74.12 100 THR A C 1
ATOM 794 O O . THR A 1 100 ? -24.294 -10.906 21.208 1.00 74.12 100 THR A O 1
ATOM 797 N N . SER A 1 101 ? -23.041 -12.207 19.903 1.00 73.62 101 SER A N 1
ATOM 798 C CA . SER A 1 101 ? -23.954 -13.363 19.980 1.00 73.62 101 SER A CA 1
ATOM 799 C C . SER A 1 101 ? -24.021 -14.027 21.364 1.00 73.62 101 SER A C 1
ATOM 801 O O . SER A 1 101 ? -24.926 -14.819 21.621 1.00 73.62 101 SER A O 1
ATOM 803 N N . LYS A 1 102 ? -23.043 -13.748 22.236 1.00 61.91 102 LYS A N 1
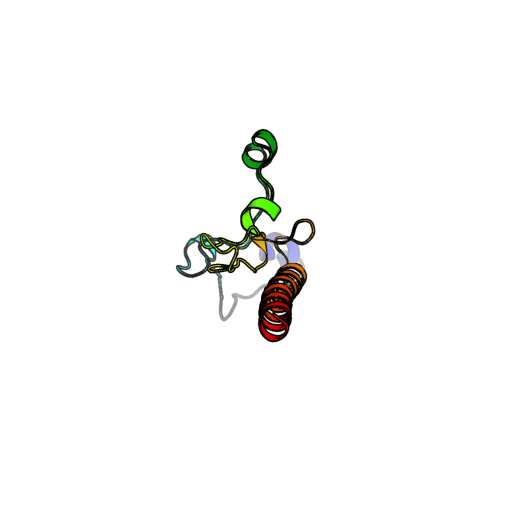ATOM 804 C CA . LYS A 1 102 ? -22.944 -14.295 23.598 1.00 61.91 102 LYS A CA 1
ATOM 805 C C . LYS A 1 102 ? -23.369 -13.302 24.687 1.00 61.91 102 LYS A C 1
ATOM 807 O O . LYS A 1 102 ? -23.400 -13.707 25.849 1.00 61.91 102 LYS A O 1
ATOM 812 N N . ALA A 1 103 ? -23.622 -12.044 24.329 1.00 51.84 103 ALA A N 1
ATOM 813 C CA . ALA A 1 103 ? -24.058 -10.971 25.222 1.00 51.84 103 ALA A CA 1
ATOM 814 C C . ALA A 1 103 ? -25.581 -10.803 25.148 1.00 51.84 103 ALA A C 1
ATOM 816 O O . ALA A 1 103 ? -26.177 -10.520 26.209 1.00 51.84 103 ALA A O 1
#